Protein AF-A0A0D6KUD0-F1 (afdb_monomer_lite)

Radius of gyration: 14.17 Å; chains: 1; bounding box: 33×34×36 Å

Sequence (96 aa):
MRQQSVSVSAIAQDNGIKSGYTKQPLSELACDQALDWLIQVGVLRREVDGQGITDSFRLTPLGQKLAEQYQNKNWPQPSWSDRIQNALTRWFRLPF

Secondary structure (DSSP, 8-state):
--SS-EEHHHHSHHHHHHTTS-SS---HHHHHHHHHHHHH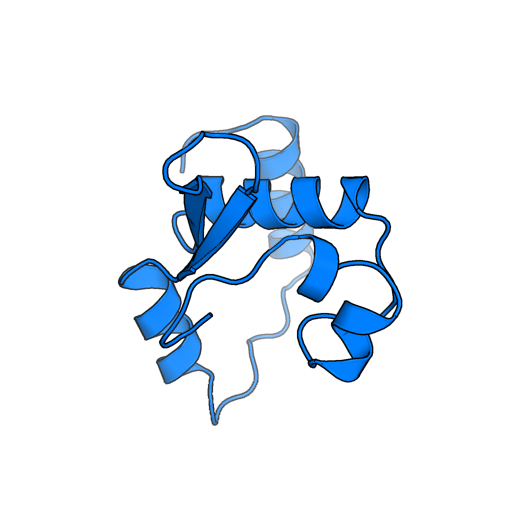TTSEEEEE-TTS-SEEEEE-HHHHHHHHHTSSSPPPPPPHHHHHHHHHHHHHT---

Structure (mmCIF, N/CA/C/O backbone):
data_AF-A0A0D6KUD0-F1
#
_entry.id   AF-A0A0D6KUD0-F1
#
loop_
_atom_site.group_PDB
_atom_site.id
_atom_site.type_symbol
_atom_site.label_atom_id
_atom_site.label_alt_id
_atom_site.label_comp_id
_atom_site.label_asym_id
_atom_site.label_entity_id
_atom_site.label_seq_id
_atom_site.pdbx_PDB_ins_code
_atom_site.Cartn_x
_atom_site.Cartn_y
_atom_site.Cartn_z
_atom_site.occupancy
_atom_site.B_iso_or_equiv
_atom_site.auth_seq_id
_atom_site.auth_comp_id
_atom_site.auth_asym_id
_atom_site.auth_atom_id
_atom_site.pdbx_PDB_model_num
ATOM 1 N N . MET A 1 1 ? 2.848 10.271 1.719 1.00 73.19 1 MET A N 1
ATOM 2 C CA . MET A 1 1 ? 1.409 9.963 1.533 1.00 73.19 1 MET A CA 1
ATOM 3 C C . MET A 1 1 ? 0.444 10.740 2.434 1.00 73.19 1 MET A C 1
ATOM 5 O O . MET A 1 1 ? -0.662 10.998 1.980 1.00 73.19 1 MET A O 1
ATOM 9 N N . ARG A 1 2 ? 0.782 11.103 3.689 1.00 74.81 2 ARG A N 1
ATOM 10 C CA . ARG A 1 2 ? -0.155 11.849 4.569 1.00 74.81 2 ARG A CA 1
ATOM 11 C C . ARG A 1 2 ? -0.422 13.288 4.115 1.00 74.81 2 ARG A C 1
ATOM 13 O O . ARG A 1 2 ? -1.552 13.739 4.206 1.00 74.81 2 ARG A O 1
ATOM 20 N N . GLN A 1 3 ? 0.603 13.977 3.617 1.00 78.25 3 GLN A N 1
ATOM 21 C CA . GLN A 1 3 ? 0.513 15.388 3.207 1.00 78.25 3 GLN A CA 1
ATOM 22 C C . GLN A 1 3 ? 0.590 15.581 1.686 1.00 78.25 3 GLN A C 1
ATOM 24 O O . GLN A 1 3 ? 0.030 16.532 1.154 1.00 78.25 3 GLN A O 1
ATOM 29 N N . GLN A 1 4 ? 1.249 14.655 0.986 1.00 85.38 4 GLN A N 1
ATOM 30 C CA . GLN A 1 4 ? 1.476 14.718 -0.455 1.00 85.38 4 GLN A CA 1
ATOM 31 C C . GLN A 1 4 ? 1.305 13.351 -1.111 1.00 85.38 4 GLN A C 1
ATOM 33 O O . GLN A 1 4 ? 1.506 12.308 -0.463 1.00 85.38 4 GLN A O 1
ATOM 38 N N . SER A 1 5 ? 0.987 13.398 -2.398 1.00 89.81 5 SER A N 1
ATOM 39 C CA . SER A 1 5 ? 0.908 12.252 -3.296 1.00 89.81 5 SER A CA 1
ATOM 40 C C . SER A 1 5 ? 2.308 11.692 -3.557 1.00 89.81 5 SER A C 1
ATOM 42 O O . SER A 1 5 ? 3.300 12.421 -3.517 1.00 89.81 5 SER A O 1
ATOM 44 N N . VAL A 1 6 ? 2.408 10.378 -3.739 1.00 92.88 6 VAL A N 1
ATOM 45 C CA . VAL A 1 6 ? 3.689 9.663 -3.876 1.00 92.88 6 VAL A CA 1
ATOM 46 C C . VAL A 1 6 ? 3.635 8.780 -5.114 1.00 92.88 6 VAL A C 1
ATOM 48 O O . VAL A 1 6 ? 2.669 8.039 -5.269 1.00 92.88 6 VAL A O 1
ATOM 51 N N . SER A 1 7 ? 4.640 8.859 -5.986 1.00 92.75 7 SER A N 1
ATOM 52 C CA . SER A 1 7 ? 4.710 8.046 -7.207 1.00 92.75 7 SER A CA 1
ATOM 53 C C . SER A 1 7 ? 4.991 6.570 -6.912 1.00 92.75 7 SER A C 1
ATOM 55 O O . SER A 1 7 ? 5.617 6.246 -5.900 1.00 92.75 7 SER A O 1
ATOM 57 N N . VAL A 1 8 ? 4.608 5.673 -7.833 1.00 92.12 8 VAL A N 1
ATOM 58 C CA . VAL A 1 8 ? 4.982 4.240 -7.757 1.00 92.12 8 VAL A CA 1
ATOM 59 C C . VAL A 1 8 ? 6.493 4.075 -7.607 1.00 92.12 8 VAL A C 1
ATOM 61 O O . VAL A 1 8 ? 6.949 3.307 -6.766 1.00 92.12 8 VAL A O 1
ATOM 64 N N . SER A 1 9 ? 7.282 4.837 -8.366 1.00 91.19 9 SER A N 1
ATOM 65 C CA . SER A 1 9 ? 8.749 4.755 -8.376 1.00 91.19 9 SER A CA 1
ATOM 66 C C . SER A 1 9 ? 9.412 5.090 -7.032 1.00 91.19 9 SER A C 1
ATOM 68 O O . SER A 1 9 ? 10.524 4.632 -6.761 1.00 91.19 9 SER A O 1
ATOM 70 N N . ALA A 1 10 ? 8.740 5.857 -6.167 1.00 93.00 10 ALA A N 1
ATOM 71 C CA . ALA A 1 10 ? 9.209 6.143 -4.81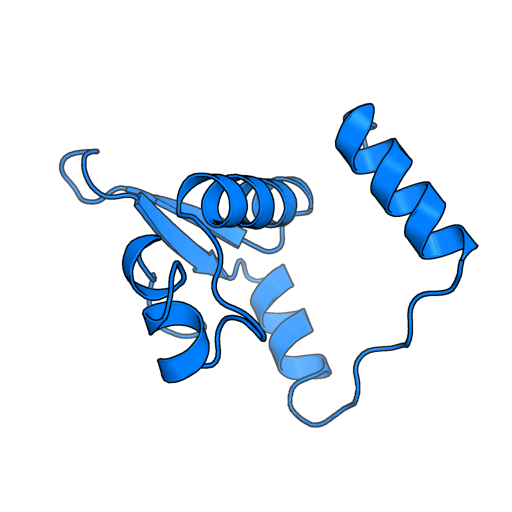1 1.00 93.00 10 ALA A CA 1
ATOM 72 C C . ALA A 1 10 ? 8.892 5.012 -3.811 1.00 93.00 10 ALA A C 1
ATOM 74 O O . ALA A 1 10 ? 9.466 4.971 -2.723 1.00 93.00 10 ALA A O 1
ATOM 75 N N . ILE A 1 11 ? 7.975 4.107 -4.165 1.00 94.81 11 ILE A N 1
ATOM 76 C CA . ILE A 1 11 ? 7.473 3.015 -3.316 1.00 94.81 11 ILE A CA 1
ATOM 77 C C . ILE A 1 11 ? 8.036 1.663 -3.767 1.00 94.81 11 ILE A C 1
ATOM 79 O O . ILE A 1 11 ? 8.235 0.769 -2.950 1.00 94.81 11 ILE A O 1
ATOM 83 N N . ALA A 1 12 ? 8.276 1.494 -5.063 1.00 95.81 12 ALA A N 1
ATOM 84 C CA . ALA A 1 12 ? 8.808 0.271 -5.632 1.00 95.81 12 ALA A CA 1
ATOM 85 C C . ALA A 1 12 ? 10.326 0.149 -5.417 1.00 95.81 12 ALA A C 1
ATOM 87 O O . ALA A 1 12 ? 11.026 1.108 -5.079 1.00 95.81 12 ALA A O 1
ATOM 88 N N . GLN A 1 13 ? 10.834 -1.058 -5.656 1.00 96.12 13 GLN A N 1
ATOM 89 C CA . GLN A 1 13 ? 12.244 -1.429 -5.603 1.00 96.12 13 GLN A CA 1
ATOM 90 C C . GLN A 1 13 ? 12.884 -1.044 -4.256 1.00 96.12 13 GLN A C 1
ATOM 92 O O . GLN A 1 13 ? 12.220 -1.018 -3.216 1.00 96.12 13 GLN A O 1
ATOM 97 N N . ASP A 1 14 ? 14.180 -0.738 -4.261 1.00 96.56 14 ASP A N 1
ATOM 98 C CA . ASP A 1 14 ? 14.917 -0.326 -3.065 1.00 96.56 14 ASP A CA 1
ATOM 99 C C . ASP A 1 14 ? 14.458 1.031 -2.512 1.00 96.56 14 ASP A C 1
ATOM 101 O O . ASP A 1 14 ? 14.660 1.319 -1.329 1.00 96.56 14 ASP 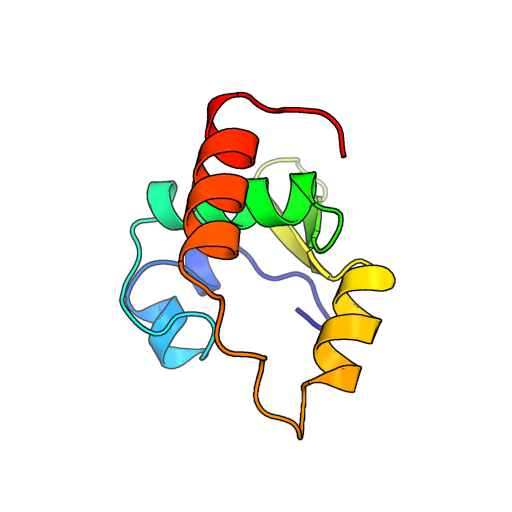A O 1
ATOM 105 N N . ASN A 1 15 ? 13.825 1.869 -3.341 1.00 95.56 15 ASN A N 1
ATOM 106 C CA . ASN A 1 15 ? 13.308 3.170 -2.912 1.00 95.56 15 ASN A CA 1
ATOM 107 C C . ASN A 1 15 ? 12.211 3.012 -1.856 1.00 95.56 15 ASN A C 1
ATOM 109 O O . ASN A 1 15 ? 12.169 3.795 -0.904 1.00 95.56 15 ASN A O 1
ATOM 113 N N . GLY A 1 16 ? 11.386 1.967 -1.980 1.00 95.50 16 GLY A N 1
ATOM 114 C CA . GLY A 1 16 ? 10.346 1.630 -1.011 1.00 95.50 16 GLY A CA 1
ATOM 115 C C . GLY A 1 16 ? 10.879 1.365 0.386 1.00 95.50 16 GLY A C 1
ATOM 116 O O . GLY A 1 16 ? 10.331 1.884 1.359 1.00 95.50 16 GLY A O 1
ATOM 117 N N . ILE A 1 17 ? 11.981 0.619 0.490 1.00 96.44 17 ILE A N 1
ATOM 118 C CA . ILE A 1 17 ? 12.626 0.336 1.778 1.00 96.44 17 ILE A CA 1
ATOM 119 C C . ILE A 1 17 ? 13.273 1.604 2.327 1.00 96.44 17 ILE A C 1
ATOM 121 O O . ILE A 1 17 ? 13.032 1.966 3.477 1.00 96.44 17 ILE A O 1
ATOM 125 N N . LYS A 1 18 ? 14.059 2.309 1.500 1.00 96.06 18 LYS A N 1
ATOM 126 C CA . LYS A 1 18 ? 14.755 3.545 1.900 1.00 96.06 18 LYS A CA 1
ATOM 127 C C . LYS A 1 18 ? 13.788 4.617 2.405 1.00 96.06 18 LYS A C 1
ATOM 129 O O . LYS A 1 18 ? 14.113 5.341 3.339 1.00 96.06 18 LYS A O 1
ATOM 134 N N . SER A 1 19 ? 12.599 4.689 1.812 1.00 93.06 19 SER A N 1
ATOM 135 C CA . SER A 1 19 ? 11.550 5.643 2.183 1.00 93.06 19 SER A CA 1
ATOM 136 C C . SER A 1 19 ? 10.587 5.115 3.257 1.00 93.06 19 SER A C 1
ATOM 138 O O . SER A 1 19 ? 9.664 5.827 3.648 1.00 93.06 19 SER A O 1
ATOM 140 N N . GLY A 1 20 ? 10.766 3.875 3.726 1.00 92.75 20 GLY A N 1
ATOM 141 C CA . GLY A 1 20 ? 9.928 3.257 4.758 1.00 92.75 20 GLY A CA 1
ATOM 142 C C . GLY A 1 20 ? 8.510 2.882 4.311 1.00 92.75 20 GLY A C 1
ATOM 143 O O . GLY A 1 20 ? 7.644 2.668 5.158 1.00 92.75 20 GLY A O 1
ATOM 144 N N . TYR A 1 21 ? 8.246 2.801 3.004 1.00 93.00 21 TYR A N 1
ATOM 145 C CA . TYR A 1 21 ? 6.945 2.389 2.467 1.00 93.00 21 TYR A CA 1
ATOM 146 C C . TYR A 1 21 ? 6.777 0.869 2.399 1.00 93.00 21 TYR A C 1
ATOM 148 O O . TYR A 1 21 ? 5.656 0.372 2.516 1.00 93.00 21 TYR A O 1
ATOM 156 N N . THR A 1 22 ? 7.867 0.120 2.223 1.00 94.81 22 THR A N 1
ATOM 157 C CA . THR A 1 22 ? 7.836 -1.343 2.118 1.00 94.81 22 THR A CA 1
ATOM 158 C C . THR A 1 22 ? 8.859 -1.985 3.053 1.00 94.81 22 THR A C 1
ATOM 160 O O . THR A 1 22 ? 9.863 -1.386 3.426 1.00 94.81 22 THR A O 1
ATOM 163 N N . LYS A 1 23 ? 8.598 -3.235 3.455 1.00 93.88 23 LYS A N 1
ATOM 164 C CA . LYS A 1 23 ? 9.527 -4.036 4.278 1.00 93.88 23 LYS A CA 1
ATOM 165 C C . LYS A 1 23 ? 10.551 -4.817 3.447 1.00 93.88 23 LYS A C 1
ATOM 167 O O . LYS A 1 23 ? 11.507 -5.346 3.997 1.00 93.88 23 LYS A O 1
ATOM 172 N N . GLN A 1 24 ? 10.309 -4.928 2.144 1.00 95.44 24 GLN A N 1
ATOM 173 C CA . GLN A 1 24 ? 11.138 -5.633 1.169 1.00 95.44 24 GLN A CA 1
ATOM 174 C C . GLN A 1 24 ? 11.011 -4.937 -0.194 1.00 95.44 24 GLN A C 1
ATOM 176 O O . GLN A 1 24 ? 10.002 -4.248 -0.411 1.00 95.44 24 GLN A O 1
ATOM 181 N N . PRO A 1 25 ? 11.974 -5.110 -1.117 1.00 96.38 25 PRO A N 1
ATOM 182 C CA . PRO A 1 25 ? 11.857 -4.547 -2.452 1.00 96.38 25 PRO A CA 1
ATOM 183 C C . PRO A 1 25 ? 10.653 -5.175 -3.161 1.00 96.38 25 PRO A C 1
ATOM 185 O O . PRO A 1 25 ? 10.434 -6.385 -3.077 1.00 96.38 25 PRO A O 1
ATOM 188 N N . LEU A 1 26 ? 9.863 -4.357 -3.852 1.00 96.75 26 LEU A N 1
ATOM 189 C CA . LEU A 1 26 ? 8.740 -4.814 -4.674 1.00 96.75 26 LEU A CA 1
ATOM 190 C C . LEU A 1 26 ? 8.976 -4.389 -6.119 1.00 96.75 26 LEU A C 1
ATOM 192 O O . LEU A 1 26 ? 9.368 -3.251 -6.358 1.00 96.75 26 LEU A O 1
ATOM 196 N N . SER A 1 27 ? 8.695 -5.257 -7.091 1.00 96.69 27 SER A N 1
ATOM 197 C CA . SER A 1 27 ? 8.645 -4.807 -8.486 1.00 96.69 27 SER A CA 1
ATOM 198 C C . SER A 1 27 ? 7.565 -3.735 -8.655 1.00 96.69 27 SER A C 1
ATOM 200 O O . SER A 1 27 ? 6.607 -3.691 -7.881 1.00 96.69 27 SER A O 1
ATOM 202 N N . GLU A 1 28 ? 7.687 -2.883 -9.674 1.00 93.56 28 GLU A N 1
ATOM 203 C CA . GLU A 1 28 ? 6.672 -1.855 -9.943 1.00 93.56 28 GLU A CA 1
ATOM 204 C C . GLU A 1 28 ? 5.283 -2.469 -10.132 1.00 93.56 28 GLU A C 1
ATOM 206 O O . GLU A 1 28 ? 4.329 -2.002 -9.523 1.00 93.56 28 GLU A O 1
ATOM 211 N N . LEU A 1 29 ? 5.187 -3.589 -10.858 1.00 94.12 29 LEU A N 1
ATOM 212 C CA . LEU A 1 29 ? 3.933 -4.322 -11.035 1.00 94.12 29 LEU A CA 1
ATOM 213 C C . LEU A 1 29 ? 3.356 -4.835 -9.705 1.00 94.12 29 LEU A C 1
ATOM 215 O O . LEU A 1 29 ? 2.161 -4.699 -9.460 1.00 94.12 29 LEU A O 1
ATOM 219 N N . ALA A 1 30 ? 4.184 -5.420 -8.833 1.00 95.06 30 ALA A N 1
ATOM 220 C CA . ALA A 1 30 ? 3.717 -5.919 -7.537 1.00 95.06 30 ALA A CA 1
ATOM 221 C C . ALA A 1 30 ? 3.291 -4.772 -6.607 1.00 95.06 30 ALA A C 1
ATOM 223 O O . ALA A 1 30 ? 2.319 -4.897 -5.859 1.00 95.06 30 ALA A O 1
ATOM 224 N N . CYS A 1 31 ? 4.015 -3.652 -6.666 1.00 95.38 31 CYS A N 1
ATOM 225 C CA . CYS A 1 31 ? 3.678 -2.426 -5.959 1.00 95.38 31 CYS A CA 1
ATOM 226 C C . CYS A 1 31 ? 2.329 -1.879 -6.441 1.00 95.38 31 CYS A C 1
ATOM 228 O O . CYS A 1 31 ? 1.439 -1.655 -5.625 1.00 95.38 31 CYS A O 1
ATOM 230 N N . ASP A 1 32 ? 2.148 -1.738 -7.752 1.00 93.56 32 ASP A N 1
ATOM 231 C CA . ASP A 1 32 ? 0.922 -1.230 -8.364 1.00 93.56 32 ASP A CA 1
ATOM 232 C C . ASP A 1 32 ? -0.291 -2.107 -8.011 1.00 93.56 32 ASP A C 1
ATOM 234 O O . ASP A 1 32 ? -1.275 -1.612 -7.465 1.00 93.56 32 ASP A O 1
ATOM 238 N N . GLN A 1 33 ? -0.169 -3.434 -8.133 1.00 93.62 33 GLN A N 1
ATOM 239 C CA . GLN A 1 33 ? -1.212 -4.383 -7.717 1.00 93.62 33 GLN A CA 1
ATOM 240 C C . GLN A 1 33 ? -1.569 -4.287 -6.225 1.00 93.62 33 GLN A C 1
ATOM 242 O O . GLN A 1 33 ? -2.706 -4.573 -5.832 1.00 93.62 33 GLN A O 1
ATOM 247 N N . ALA A 1 34 ? -0.602 -3.967 -5.359 1.00 94.31 34 ALA A N 1
ATOM 248 C CA . ALA A 1 34 ? -0.837 -3.772 -3.931 1.00 94.31 34 ALA A CA 1
ATOM 249 C C . ALA A 1 34 ? -1.531 -2.437 -3.639 1.00 94.31 34 ALA A C 1
ATOM 251 O O . ALA A 1 34 ? -2.447 -2.398 -2.817 1.00 94.31 34 ALA A O 1
ATOM 252 N N . LEU A 1 35 ? -1.132 -1.367 -4.323 1.00 95.06 35 LEU A N 1
ATOM 253 C CA . LEU A 1 35 ? -1.745 -0.048 -4.192 1.00 95.06 35 LEU A CA 1
ATOM 254 C C . LEU A 1 35 ? -3.175 -0.039 -4.743 1.00 95.06 35 LEU A C 1
ATOM 256 O O . LEU A 1 35 ? -4.062 0.521 -4.103 1.00 95.06 35 LEU A O 1
ATOM 260 N N . ASP A 1 36 ? -3.430 -0.740 -5.846 1.00 94.00 36 ASP A N 1
ATOM 261 C CA . ASP A 1 36 ? -4.774 -0.931 -6.397 1.00 94.00 36 ASP A CA 1
ATOM 262 C C . ASP A 1 36 ? -5.710 -1.635 -5.421 1.00 94.00 36 ASP A C 1
ATOM 264 O O . ASP A 1 36 ? -6.871 -1.251 -5.285 1.00 94.00 36 ASP A O 1
ATOM 268 N N . TRP A 1 37 ? -5.213 -2.633 -4.687 1.00 94.50 37 TRP A N 1
ATOM 269 C CA . TRP A 1 37 ? -6.004 -3.260 -3.631 1.00 94.50 37 TRP A CA 1
ATOM 270 C C . TRP A 1 37 ? -6.383 -2.254 -2.538 1.00 94.50 37 TRP A C 1
ATOM 272 O O . TRP A 1 37 ? -7.536 -2.203 -2.116 1.00 94.50 37 TRP A O 1
ATOM 282 N N . LEU A 1 38 ? -5.442 -1.402 -2.121 1.00 94.62 38 LEU A N 1
ATOM 283 C CA . LEU A 1 38 ? -5.700 -0.347 -1.137 1.00 94.62 38 LEU A CA 1
ATOM 284 C C . LEU A 1 38 ? -6.659 0.739 -1.651 1.00 94.62 38 LEU A C 1
ATOM 286 O O . LEU A 1 38 ? -7.369 1.345 -0.847 1.00 94.62 38 LEU A O 1
ATOM 290 N N . ILE A 1 39 ? -6.706 0.976 -2.965 1.00 94.50 39 ILE A N 1
ATOM 291 C CA . ILE A 1 39 ? -7.723 1.825 -3.599 1.00 94.50 39 ILE A CA 1
ATOM 292 C C . ILE A 1 39 ? -9.091 1.147 -3.537 1.00 94.50 39 ILE A C 1
ATOM 294 O O . ILE A 1 39 ? -10.064 1.789 -3.148 1.00 94.50 39 ILE A O 1
ATOM 298 N N . GLN A 1 40 ? -9.169 -0.144 -3.872 1.00 92.31 40 GLN A N 1
ATOM 299 C CA . GLN A 1 40 ? -10.425 -0.897 -3.847 1.00 92.31 40 GLN A CA 1
ATOM 300 C C . GLN A 1 40 ? -11.054 -0.895 -2.453 1.00 92.31 40 GLN A C 1
ATOM 302 O O . GLN A 1 40 ? -12.240 -0.619 -2.338 1.00 92.31 40 GLN A O 1
ATOM 307 N N . VAL A 1 41 ? -10.268 -1.093 -1.390 1.00 93.06 41 VAL A N 1
ATOM 308 C CA . VAL A 1 41 ? -10.773 -1.006 -0.003 1.00 93.06 41 VAL A CA 1
ATOM 309 C C . VAL A 1 41 ? -10.910 0.435 0.522 1.00 93.06 41 VAL A C 1
ATOM 311 O O . VAL A 1 41 ? -11.165 0.649 1.706 1.00 93.06 41 VAL A O 1
ATOM 314 N N . GLY A 1 42 ? -10.724 1.446 -0.334 1.00 94.38 42 GLY A N 1
ATOM 315 C CA . GLY A 1 42 ? -11.017 2.852 -0.041 1.00 94.38 42 GLY A CA 1
ATOM 316 C C . GLY A 1 42 ? -9.980 3.595 0.807 1.00 94.38 42 GLY A C 1
ATOM 317 O O . GLY A 1 42 ? -10.247 4.708 1.265 1.00 94.38 42 GLY A O 1
ATOM 318 N N . VAL A 1 43 ? -8.798 3.020 1.036 1.00 95.94 43 VAL A N 1
ATOM 319 C CA . VAL A 1 43 ? -7.728 3.613 1.866 1.00 95.94 43 VAL A CA 1
ATOM 320 C C . VAL A 1 43 ? -6.849 4.568 1.056 1.00 95.94 43 VAL A C 1
ATOM 322 O O . VAL A 1 43 ? -6.362 5.572 1.586 1.00 95.94 43 VAL A O 1
ATOM 325 N N . LEU A 1 44 ? -6.666 4.282 -0.232 1.00 96.12 44 LEU A N 1
ATOM 326 C CA . LEU A 1 44 ? -5.899 5.107 -1.161 1.00 96.12 44 LEU A CA 1
ATOM 327 C C . LEU A 1 44 ? -6.766 5.648 -2.297 1.00 96.12 44 LEU A C 1
ATOM 329 O O . LEU A 1 44 ? -7.840 5.136 -2.602 1.00 96.12 44 LEU A O 1
ATOM 333 N N . ARG A 1 45 ? -6.249 6.684 -2.951 1.00 94.44 45 ARG A N 1
ATOM 334 C CA . ARG A 1 45 ? -6.721 7.182 -4.239 1.00 94.44 45 ARG A CA 1
ATOM 335 C C . ARG A 1 45 ? -5.524 7.369 -5.169 1.00 94.44 45 ARG A C 1
ATOM 337 O O . ARG A 1 45 ? -4.475 7.835 -4.720 1.00 94.44 45 ARG A O 1
ATOM 344 N N . ARG A 1 46 ? -5.710 7.034 -6.449 1.00 92.50 46 ARG A N 1
ATOM 345 C CA . ARG A 1 46 ? -4.776 7.359 -7.533 1.00 92.50 46 ARG A CA 1
ATOM 346 C C . ARG A 1 46 ? -5.036 8.784 -8.025 1.00 92.50 46 ARG A C 1
ATOM 348 O O . ARG A 1 46 ? -6.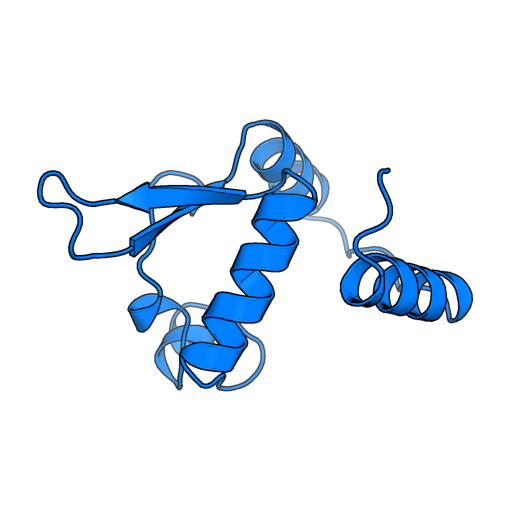182 9.179 -8.249 1.00 92.50 46 ARG A O 1
ATOM 355 N N . GLU A 1 47 ? -3.967 9.543 -8.158 1.00 91.69 47 GLU A N 1
ATOM 356 C CA . GLU A 1 47 ? -3.910 10.882 -8.722 1.00 91.69 47 GLU A CA 1
ATOM 357 C C . GLU A 1 47 ? -2.946 10.844 -9.898 1.00 91.69 47 GLU A C 1
ATOM 359 O O . GLU A 1 47 ? -1.805 10.403 -9.758 1.00 91.69 47 GLU A O 1
ATOM 364 N N . VAL A 1 48 ? -3.406 11.324 -11.042 1.00 86.19 48 VAL A N 1
ATOM 365 C CA . VAL A 1 48 ? -2.545 11.541 -12.196 1.00 86.19 48 VAL A CA 1
ATOM 366 C C . VAL A 1 48 ? -1.946 12.938 -12.125 1.00 86.19 48 VAL A C 1
ATOM 368 O O . VAL A 1 48 ? -2.572 13.864 -11.597 1.00 86.19 48 VAL A O 1
ATOM 371 N N . ASP A 1 49 ? -0.743 13.108 -12.666 1.00 79.38 49 ASP A N 1
ATOM 372 C CA . ASP A 1 49 ? -0.263 14.447 -12.996 1.00 79.38 49 ASP A CA 1
ATOM 373 C C . ASP A 1 49 ? -1.229 15.150 -13.975 1.00 79.38 49 ASP A C 1
ATOM 375 O O . ASP A 1 49 ? -2.123 14.538 -14.564 1.00 79.38 49 ASP A O 1
ATOM 379 N N . GLY A 1 50 ? -1.063 16.462 -14.163 1.00 75.19 50 GLY A N 1
ATOM 380 C CA . GLY A 1 50 ? -1.916 17.240 -15.073 1.00 75.19 50 GLY A CA 1
ATOM 381 C C . GLY A 1 50 ? -1.891 16.767 -16.537 1.00 75.19 50 GLY A C 1
ATOM 382 O O . GLY A 1 50 ? -2.639 17.308 -17.347 1.00 75.19 50 GLY A O 1
ATOM 383 N N . GLN A 1 51 ? -1.044 15.790 -16.879 1.00 76.75 51 GLN A N 1
ATOM 384 C CA . GLN A 1 51 ? -0.887 15.214 -18.213 1.00 76.75 51 GLN A CA 1
ATOM 385 C C . GLN A 1 51 ? -1.371 13.756 -18.307 1.00 76.75 51 GLN A C 1
ATOM 387 O O . GLN A 1 51 ? -1.470 13.236 -19.415 1.00 76.75 51 GLN A O 1
ATOM 392 N N . GLY A 1 52 ? -1.705 13.093 -17.194 1.00 76.25 52 GLY A N 1
ATOM 393 C CA . GLY A 1 52 ? -2.117 11.687 -17.195 1.00 76.25 52 GLY A CA 1
ATOM 394 C C . GLY A 1 52 ? -0.972 10.672 -17.284 1.00 76.25 52 GLY A C 1
ATOM 395 O O . GLY A 1 52 ? -1.248 9.503 -17.532 1.00 76.25 52 GLY A O 1
ATOM 396 N N . ILE A 1 53 ? 0.290 11.094 -17.150 1.00 77.75 53 ILE A N 1
ATOM 397 C CA . ILE A 1 53 ? 1.464 10.260 -17.469 1.00 77.75 53 ILE A CA 1
ATOM 398 C C . ILE A 1 53 ? 2.015 9.581 -16.218 1.00 77.75 53 ILE A C 1
ATOM 400 O O . ILE A 1 53 ? 2.363 8.401 -16.245 1.00 77.75 53 ILE A O 1
ATOM 404 N N . THR A 1 54 ? 2.108 10.327 -15.119 1.00 77.50 54 THR A N 1
ATOM 405 C CA . THR A 1 54 ? 2.659 9.821 -13.864 1.00 77.50 54 THR A CA 1
ATOM 406 C C . THR A 1 54 ? 1.552 9.552 -12.866 1.00 77.50 54 THR A C 1
ATOM 408 O O . THR A 1 54 ? 0.851 10.469 -12.431 1.00 77.50 54 THR A O 1
ATOM 411 N N . ASP A 1 55 ? 1.468 8.299 -12.431 1.00 86.38 55 ASP A N 1
ATOM 412 C CA . ASP A 1 55 ? 0.592 7.912 -11.339 1.00 86.38 55 ASP A CA 1
ATOM 413 C C . ASP A 1 55 ? 1.226 8.211 -9.983 1.00 86.38 55 ASP A C 1
ATOM 415 O O . ASP A 1 55 ? 2.366 7.837 -9.677 1.00 86.38 55 ASP A O 1
ATOM 419 N N . SER A 1 56 ? 0.441 8.860 -9.135 1.00 91.75 56 SER A N 1
ATOM 420 C CA . SER A 1 56 ? 0.757 9.140 -7.744 1.00 91.75 56 SER A CA 1
ATOM 421 C C . SER A 1 56 ? -0.396 8.722 -6.835 1.00 91.75 56 SER A C 1
ATOM 423 O O . SER A 1 56 ? -1.545 8.629 -7.255 1.00 91.75 56 SER A O 1
ATOM 425 N N . PHE A 1 57 ? -0.100 8.429 -5.572 1.00 94.38 57 PHE A N 1
ATOM 426 C CA . PHE A 1 57 ? -1.080 7.897 -4.625 1.00 94.38 57 PHE A CA 1
ATOM 427 C C . PHE A 1 57 ? -1.149 8.756 -3.376 1.00 94.38 57 PHE A C 1
ATOM 429 O O . PHE A 1 57 ? -0.121 9.129 -2.797 1.00 94.38 57 PHE A O 1
ATOM 436 N N . ARG A 1 58 ? -2.376 9.014 -2.927 1.00 94.56 58 ARG A N 1
ATOM 437 C CA . ARG A 1 58 ? -2.677 9.753 -1.701 1.00 94.56 58 ARG A CA 1
ATOM 438 C C . ARG A 1 58 ? -3.593 8.932 -0.800 1.00 94.56 58 ARG A C 1
ATOM 440 O O . ARG A 1 58 ? -4.450 8.190 -1.276 1.00 94.56 58 ARG A O 1
ATOM 447 N N . LEU A 1 59 ? -3.433 9.096 0.513 1.00 95.94 59 LEU A N 1
ATOM 448 C CA . LEU A 1 59 ? -4.400 8.587 1.485 1.00 95.94 59 LEU A CA 1
ATOM 449 C C . LEU A 1 59 ? -5.746 9.304 1.335 1.00 95.94 59 LEU A C 1
ATOM 451 O O . LEU A 1 59 ? -5.800 10.534 1.265 1.00 95.94 59 LEU A O 1
ATOM 455 N N . THR A 1 60 ? -6.833 8.538 1.357 1.00 95.88 60 THR A N 1
ATOM 456 C CA . THR A 1 60 ? -8.185 9.082 1.539 1.00 95.88 60 THR A CA 1
ATOM 457 C C . THR A 1 60 ? -8.376 9.550 2.989 1.00 95.88 60 THR A C 1
ATOM 459 O O . THR A 1 60 ? -7.572 9.199 3.858 1.00 95.88 60 THR A O 1
ATOM 462 N N . PRO A 1 61 ? -9.457 10.283 3.319 1.00 95.25 61 PRO A N 1
ATOM 463 C CA . PRO A 1 61 ? -9.772 10.601 4.713 1.00 95.25 61 PRO A CA 1
ATOM 464 C C . PRO A 1 61 ? -9.885 9.359 5.615 1.00 95.25 61 PRO A C 1
ATOM 466 O O . PRO A 1 61 ? -9.467 9.399 6.770 1.00 95.25 61 PRO A O 1
ATOM 469 N N . LEU A 1 62 ? -10.399 8.237 5.090 1.00 94.94 62 LEU A N 1
ATOM 470 C CA . LEU A 1 62 ? -10.428 6.958 5.807 1.00 94.94 62 LEU A CA 1
ATOM 471 C C . LEU A 1 62 ? -9.008 6.444 6.070 1.00 94.94 62 LEU A C 1
ATOM 473 O O . LEU A 1 62 ? -8.673 6.104 7.204 1.00 94.94 62 LEU A O 1
ATOM 477 N N . GLY A 1 63 ? -8.160 6.432 5.039 1.00 95.06 63 GLY A N 1
ATOM 478 C CA . GLY A 1 63 ? -6.775 5.996 5.176 1.00 95.06 63 GLY A CA 1
ATOM 479 C C . GLY A 1 63 ? -5.962 6.863 6.137 1.00 95.06 63 GLY A C 1
ATOM 480 O O . GLY A 1 63 ? -5.164 6.332 6.906 1.00 95.06 63 GLY A O 1
ATOM 481 N N . GLN A 1 64 ? -6.195 8.178 6.153 1.00 93.88 64 GLN A N 1
ATOM 482 C CA . GLN A 1 64 ? -5.565 9.092 7.110 1.00 93.88 64 GLN A CA 1
ATOM 483 C C . GLN A 1 64 ? -5.964 8.762 8.550 1.00 93.88 64 GLN A C 1
ATOM 485 O O . GLN A 1 64 ? -5.082 8.607 9.393 1.00 93.88 64 GLN A O 1
ATOM 490 N N . LYS A 1 65 ? -7.263 8.560 8.815 1.00 93.69 65 LYS A N 1
ATOM 491 C CA . LYS A 1 65 ? -7.758 8.163 10.144 1.00 93.69 65 LYS A CA 1
ATOM 492 C C . LYS A 1 65 ? -7.153 6.842 10.618 1.00 93.69 65 LYS A C 1
ATOM 494 O O . LYS A 1 65 ? -6.730 6.747 11.767 1.00 93.69 65 LYS A O 1
ATOM 499 N N . LEU A 1 66 ? -7.070 5.839 9.740 1.00 93.19 66 LEU A N 1
ATOM 500 C CA . LEU A 1 66 ? -6.438 4.554 10.060 1.00 93.19 6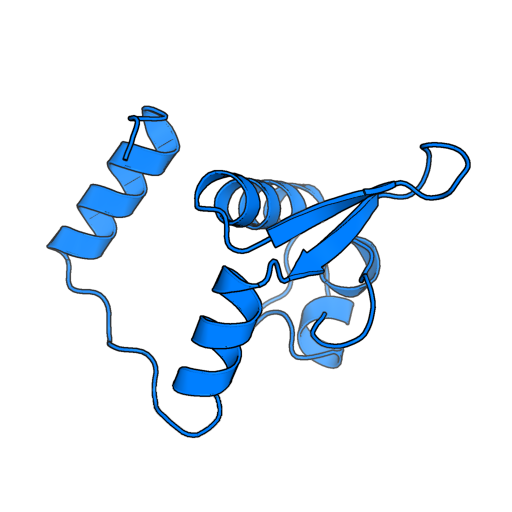6 LEU A CA 1
ATOM 501 C C . LEU A 1 66 ? -4.941 4.722 10.358 1.00 93.19 66 LEU A C 1
ATOM 503 O O . LEU A 1 66 ? -4.450 4.214 11.365 1.00 93.19 66 LEU A O 1
ATOM 507 N N . ALA A 1 67 ? -4.219 5.473 9.524 1.00 91.38 67 ALA A N 1
ATOM 508 C CA . ALA A 1 67 ? -2.801 5.746 9.740 1.00 91.38 67 ALA A CA 1
ATOM 509 C C . ALA A 1 67 ? -2.548 6.494 11.061 1.00 91.38 67 ALA A C 1
ATOM 511 O O . ALA A 1 67 ? -1.568 6.208 11.740 1.00 91.38 67 ALA A O 1
ATOM 512 N N . GLU A 1 68 ? -3.431 7.417 11.446 1.00 92.06 68 GLU A N 1
ATOM 513 C CA . GLU A 1 68 ? -3.383 8.135 12.726 1.00 92.06 68 GLU A CA 1
ATOM 514 C C . GLU A 1 68 ? -3.655 7.226 13.919 1.00 92.06 68 GLU A C 1
ATOM 516 O O . GLU A 1 68 ? -2.881 7.209 14.878 1.00 92.06 68 GLU A O 1
ATOM 521 N N . GLN A 1 69 ? -4.718 6.428 13.841 1.00 92.44 69 GLN A N 1
ATOM 522 C CA . GLN A 1 69 ? -5.117 5.505 14.899 1.00 92.44 69 GLN A CA 1
ATOM 523 C C . GLN A 1 69 ? -4.005 4.508 15.251 1.00 92.44 69 GLN A C 1
ATOM 525 O O . GLN A 1 69 ? -3.830 4.170 16.426 1.00 92.44 69 GLN A O 1
ATOM 530 N N . TYR A 1 70 ? -3.253 4.062 14.243 1.00 90.31 70 TYR A N 1
ATOM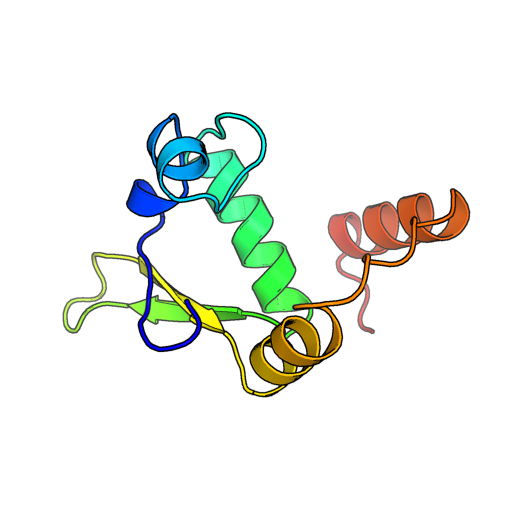 531 C CA . TYR A 1 70 ? -2.180 3.079 14.377 1.00 90.31 70 TYR A CA 1
ATOM 532 C C . TYR A 1 70 ? -0.770 3.679 14.283 1.00 90.31 70 TYR A C 1
ATOM 534 O O . TYR A 1 70 ? 0.202 2.936 14.210 1.00 90.31 70 TYR A O 1
ATOM 542 N N . GLN A 1 71 ? -0.611 5.007 14.338 1.00 87.31 71 GLN A N 1
ATOM 543 C CA . GLN A 1 71 ? 0.719 5.628 14.295 1.00 87.31 71 GLN A CA 1
ATOM 544 C C . GLN A 1 71 ? 1.581 5.229 15.503 1.00 87.31 71 GLN A C 1
ATOM 546 O O . GLN A 1 71 ? 2.766 4.948 15.355 1.00 87.31 71 GLN A O 1
ATOM 551 N N . ASN A 1 72 ? 0.971 5.187 16.690 1.00 87.38 72 ASN A N 1
ATOM 552 C CA . ASN A 1 72 ? 1.633 4.860 17.959 1.00 87.38 72 ASN A CA 1
ATOM 553 C C . ASN A 1 72 ? 1.130 3.534 18.553 1.00 87.38 72 ASN A C 1
ATOM 555 O O . ASN A 1 72 ? 1.339 3.255 19.733 1.00 87.38 72 ASN A O 1
ATOM 559 N N . LYS A 1 73 ? 0.408 2.736 17.760 1.00 90.12 73 LYS A N 1
ATOM 560 C CA . LYS A 1 73 ? -0.141 1.443 18.173 1.00 90.12 73 LYS A CA 1
ATOM 561 C C . LYS A 1 73 ? 0.290 0.386 17.179 1.00 90.12 73 LYS A C 1
ATOM 563 O O . LYS A 1 73 ? 0.335 0.633 15.980 1.00 90.12 73 LYS A O 1
ATOM 568 N N . ASN A 1 74 ? 0.539 -0.819 17.668 1.00 88.31 74 ASN A N 1
ATOM 569 C CA . ASN A 1 74 ? 0.755 -1.939 16.771 1.00 88.31 74 ASN A CA 1
ATOM 570 C C . ASN A 1 74 ? -0.538 -2.245 16.012 1.00 88.31 74 ASN A C 1
ATOM 572 O O . ASN A 1 74 ? -1.626 -2.270 16.595 1.00 88.31 74 ASN A O 1
ATOM 576 N N . TRP A 1 75 ? -0.404 -2.496 14.712 1.00 88.50 75 TRP A N 1
ATOM 577 C CA . TRP A 1 75 ? -1.482 -3.084 13.928 1.00 88.50 75 TRP A CA 1
ATOM 578 C C . TRP A 1 75 ? -1.872 -4.440 14.531 1.00 88.50 75 TRP A C 1
ATOM 580 O O . TRP A 1 75 ? -0.984 -5.179 14.976 1.00 88.50 75 TRP A O 1
ATOM 590 N N . PRO A 1 76 ? -3.171 -4.787 14.557 1.00 89.88 76 PRO A N 1
ATOM 591 C CA . PRO A 1 76 ? -3.591 -6.108 14.992 1.00 89.88 76 PRO A CA 1
ATOM 592 C C . PRO A 1 76 ? -2.956 -7.167 14.087 1.00 89.88 76 PRO A C 1
ATOM 594 O O . PRO A 1 76 ? -2.846 -6.985 12.873 1.00 89.88 76 PRO A O 1
ATOM 597 N N . GLN A 1 77 ? -2.519 -8.274 14.684 1.00 91.44 77 GLN A N 1
ATOM 598 C CA . GLN A 1 77 ? -2.012 -9.407 13.918 1.00 91.44 77 GLN A CA 1
ATOM 599 C C . GLN A 1 77 ? -3.199 -10.100 13.238 1.00 91.44 77 GLN A C 1
ATOM 601 O O . GLN A 1 77 ? -4.090 -10.566 13.951 1.00 91.44 77 GLN A O 1
ATOM 606 N N . PRO A 1 78 ? -3.242 -10.177 11.895 1.00 92.50 78 PRO A N 1
ATOM 607 C CA . PRO A 1 78 ? -4.362 -10.793 11.201 1.00 92.50 78 PRO A CA 1
ATOM 608 C C . PRO A 1 78 ? -4.380 -12.297 11.471 1.00 92.50 78 PRO A C 1
ATOM 610 O O . PRO A 1 78 ? -3.360 -12.985 11.305 1.00 92.50 78 PRO A O 1
ATOM 613 N N . SER A 1 79 ? -5.551 -12.797 11.858 1.00 95.81 79 SER A N 1
ATOM 614 C CA . SER A 1 79 ? -5.813 -14.220 12.040 1.00 95.81 79 SER A CA 1
ATOM 615 C C . SER A 1 79 ? -5.736 -14.972 10.704 1.00 95.81 79 SER A C 1
ATOM 617 O O . SER A 1 79 ? -5.717 -14.382 9.620 1.00 95.81 79 SER A O 1
ATOM 619 N N . TRP A 1 80 ? -5.691 -16.304 10.756 1.00 96.19 80 TRP A N 1
ATOM 620 C CA . TRP A 1 80 ? -5.730 -17.123 9.541 1.00 96.19 80 TRP A CA 1
ATOM 621 C C . TRP A 1 80 ? -7.026 -16.934 8.746 1.00 96.19 80 TRP A C 1
ATOM 623 O O . TRP A 1 80 ? -6.973 -16.882 7.518 1.00 96.19 80 TRP A O 1
ATOM 633 N N . SER A 1 81 ? -8.165 -16.759 9.423 1.00 95.69 81 SER A N 1
ATOM 634 C CA . SER A 1 81 ? -9.432 -16.441 8.760 1.00 95.69 81 SER A CA 1
ATOM 635 C C . SER A 1 81 ? -9.383 -15.085 8.063 1.00 95.69 81 SER A C 1
ATOM 637 O O . SER A 1 81 ? -9.793 -15.014 6.908 1.00 95.69 81 SER A O 1
ATOM 639 N N . ASP A 1 82 ? -8.797 -14.054 8.686 1.00 93.94 82 ASP A N 1
ATOM 640 C CA . ASP A 1 82 ? -8.663 -12.727 8.057 1.00 93.94 82 ASP A CA 1
ATOM 641 C C . ASP A 1 82 ? -7.825 -12.807 6.776 1.00 93.94 82 ASP A C 1
ATOM 643 O O . ASP A 1 82 ? -8.139 -12.185 5.763 1.00 93.94 82 ASP A O 1
ATOM 647 N N . ARG A 1 83 ? -6.759 -13.617 6.797 1.00 93.69 83 ARG A N 1
ATOM 648 C CA . ARG A 1 83 ? -5.885 -13.834 5.635 1.00 93.69 83 ARG A CA 1
ATOM 649 C C . ARG A 1 83 ? -6.619 -14.533 4.495 1.00 93.69 83 ARG A C 1
ATOM 651 O O . ARG A 1 83 ? -6.479 -14.106 3.350 1.00 93.69 83 ARG A O 1
ATOM 658 N N . ILE A 1 84 ? -7.395 -15.576 4.802 1.00 94.44 84 ILE A N 1
ATOM 659 C CA . ILE A 1 84 ? -8.193 -16.308 3.809 1.00 94.44 84 ILE A CA 1
ATOM 660 C C . ILE A 1 84 ? -9.279 -15.398 3.235 1.00 94.44 84 ILE A C 1
ATOM 662 O O . ILE A 1 84 ? -9.390 -15.293 2.018 1.00 94.44 84 ILE A O 1
ATOM 666 N N . GLN A 1 85 ? -10.030 -14.695 4.085 1.00 92.19 85 GLN A N 1
ATOM 667 C CA . GLN A 1 85 ? -11.055 -13.748 3.648 1.00 92.19 85 GLN A CA 1
ATOM 668 C C . GLN A 1 85 ? -10.458 -12.668 2.746 1.00 92.19 85 GLN A C 1
ATOM 670 O O . GLN A 1 85 ? -10.946 -12.469 1.641 1.00 92.19 85 GLN A O 1
ATOM 675 N N . ASN A 1 86 ? -9.347 -12.044 3.148 1.00 92.12 86 ASN A N 1
ATOM 676 C CA . ASN A 1 86 ? -8.670 -11.045 2.325 1.00 92.12 86 ASN A CA 1
ATOM 677 C C . ASN A 1 86 ? -8.202 -11.616 0.973 1.00 92.12 86 ASN A C 1
ATOM 679 O O . ASN A 1 86 ? -8.323 -10.939 -0.045 1.00 92.12 86 ASN A O 1
ATOM 683 N N . ALA A 1 87 ? -7.693 -12.853 0.934 1.00 91.81 87 ALA A N 1
ATOM 684 C CA . ALA A 1 87 ? -7.307 -13.503 -0.320 1.00 91.81 87 ALA A CA 1
ATOM 685 C C . ALA A 1 87 ? -8.518 -13.765 -1.233 1.00 91.81 87 ALA A C 1
ATOM 687 O O . ALA A 1 87 ? -8.464 -13.459 -2.424 1.00 91.81 87 ALA A O 1
ATOM 688 N N . LEU A 1 88 ? -9.626 -14.262 -0.671 1.00 92.69 88 LEU A N 1
ATOM 689 C CA . LEU A 1 88 ? -10.872 -14.494 -1.403 1.00 92.69 88 LEU A CA 1
ATOM 690 C C . LEU A 1 88 ? -11.452 -13.186 -1.943 1.00 92.69 88 LEU A C 1
ATOM 692 O O . LEU A 1 88 ? -11.722 -13.095 -3.137 1.00 92.69 88 LEU A O 1
ATOM 696 N N . THR A 1 89 ? -11.584 -12.152 -1.111 1.00 90.75 89 THR A N 1
ATOM 697 C CA . THR A 1 89 ? -12.104 -10.848 -1.545 1.00 90.75 89 THR A CA 1
ATOM 698 C C . THR A 1 89 ? -11.232 -10.249 -2.643 1.00 90.75 89 THR A C 1
ATOM 700 O O . THR A 1 89 ? -11.756 -9.746 -3.634 1.00 90.75 89 THR A O 1
ATOM 703 N N . ARG A 1 90 ? -9.904 -10.361 -2.525 1.00 89.94 90 ARG A N 1
ATOM 704 C CA . ARG A 1 90 ? -8.971 -9.824 -3.521 1.00 89.94 90 ARG A CA 1
ATOM 705 C C . ARG A 1 90 ? -9.010 -10.577 -4.853 1.00 89.94 90 ARG A C 1
ATOM 707 O O . ARG A 1 90 ? -8.854 -9.945 -5.896 1.00 89.94 90 ARG A O 1
ATOM 714 N N . TRP A 1 91 ? -9.226 -11.893 -4.846 1.00 88.12 91 TRP A N 1
ATOM 715 C CA . TRP A 1 91 ? -9.314 -12.687 -6.079 1.00 88.12 91 TRP A CA 1
ATOM 716 C C . TRP A 1 91 ? -10.690 -12.653 -6.736 1.00 88.12 91 TRP A C 1
ATOM 718 O O . TRP A 1 91 ? -10.773 -12.544 -7.957 1.00 88.12 91 TRP A O 1
ATOM 728 N N . PHE A 1 92 ? -11.761 -12.706 -5.948 1.00 87.69 92 PHE A N 1
ATOM 729 C CA . PHE A 1 92 ? -13.132 -12.730 -6.459 1.00 87.69 92 PHE A CA 1
ATOM 730 C C . PHE A 1 92 ? -13.759 -11.337 -6.594 1.00 87.69 92 PHE A C 1
ATOM 732 O O . PHE A 1 92 ? -14.879 -11.233 -7.087 1.00 87.69 92 PHE A O 1
ATOM 739 N N . ARG A 1 93 ? -13.049 -10.272 -6.182 1.00 78.25 93 ARG A N 1
ATOM 740 C CA . ARG A 1 93 ? -13.523 -8.874 -6.187 1.00 78.25 93 ARG A CA 1
ATOM 741 C C . ARG A 1 93 ? -14.918 -8.735 -5.568 1.00 78.25 93 ARG A C 1
ATOM 743 O O . ARG A 1 93 ? -15.782 -8.047 -6.110 1.00 78.25 93 ARG A O 1
ATOM 750 N N . LEU A 1 94 ? -15.148 -9.441 -4.462 1.00 73.19 94 LEU A N 1
ATOM 751 C CA . LEU A 1 94 ? -16.441 -9.427 -3.785 1.00 73.19 94 LEU A CA 1
ATOM 752 C C . LEU A 1 94 ? -16.717 -8.019 -3.235 1.00 73.19 94 LEU A C 1
ATOM 754 O O . LEU A 1 94 ? -15.802 -7.416 -2.666 1.00 73.19 94 LEU A O 1
ATOM 758 N N . PRO A 1 95 ? -17.944 -7.490 -3.394 1.00 64.31 95 PRO A N 1
ATOM 759 C CA . PRO A 1 95 ? -18.328 -6.245 -2.746 1.00 64.31 95 PRO A CA 1
ATOM 760 C C . PRO A 1 95 ? -18.292 -6.423 -1.222 1.00 64.31 95 PRO A C 1
ATOM 762 O O . PRO A 1 95 ? -18.626 -7.494 -0.709 1.00 64.31 95 PRO A O 1
ATOM 765 N N . PHE A 1 96 ? -17.848 -5.378 -0.530 1.00 62.12 96 PHE A N 1
ATOM 766 C CA . PHE A 1 96 ? -17.777 -5.275 0.930 1.00 62.12 96 PHE A CA 1
ATOM 767 C C . PHE A 1 96 ? -19.008 -4.567 1.496 1.00 62.12 96 PHE A C 1
ATOM 769 O O . PHE A 1 96 ? -19.508 -3.632 0.829 1.00 62.12 96 PHE A O 1
#

pLDDT: mean 90.56, std 7.13, range [62.12, 96.75]

Foldseek 3Di:
DAVDWAFLVCCAAVNVVVVVNDPHHHHSVRSVLVVVLCVLVPQKDWDADPVNPTITIDGDPVNNVVCVVCVVPDDDDDDPVSVVVSVCCSVVVDDD